Protein AF-A0A180FPN7-F1 (afdb_monomer_lite)

Foldseek 3Di:
DDAKAWDWDDPDPDDIDIDTDDDVNDHDDDLVRVCVVVVHDSVVSVVVVVVCVVVVVD

Secondary structure (DSSP, 8-state):
----EEEEE-TTTS--EEEEE-BTTB-B--HHHHHHHHT--HHHHHHHHHHHHHTT--

Sequence (58 aa):
MEKGYIRINGIEGKSPSVEAQLVNNTVWLTKNEIARLFNVFVQTVGNNLRSIFKNKLL

Radius of gyration: 13.77 Å; chains: 1; bounding box: 24×30×32 Å

pLDDT: mean 89.99, std 8.82, range [63.94, 98.31]

Structure (mmCIF, N/CA/C/O backbone):
data_AF-A0A180FPN7-F1
#
_entry.id   AF-A0A180FPN7-F1
#
loop_
_atom_site.group_PDB
_atom_site.id
_atom_site.type_symbol
_atom_site.label_atom_id
_atom_site.label_alt_id
_atom_site.label_comp_id
_atom_site.label_asym_id
_atom_site.label_entity_id
_atom_site.label_seq_id
_atom_site.pdbx_PDB_ins_code
_atom_site.Cartn_x
_atom_site.Cartn_y
_atom_site.Cartn_z
_atom_site.occupancy
_atom_site.B_iso_or_equiv
_atom_site.auth_seq_id
_atom_site.auth_comp_id
_atom_site.auth_asym_id
_atom_site.auth_atom_id
_atom_site.pdbx_PDB_model_num
ATOM 1 N N . MET A 1 1 ? -2.104 -10.956 15.926 1.00 75.75 1 MET A N 1
ATOM 2 C CA . MET A 1 1 ? -3.127 -10.609 14.920 1.00 75.75 1 MET A CA 1
ATOM 3 C C . MET A 1 1 ? -2.763 -11.296 13.630 1.00 75.75 1 MET A C 1
ATOM 5 O O . MET A 1 1 ? -1.623 -11.166 13.194 1.00 75.75 1 MET A O 1
ATOM 9 N N . GLU A 1 2 ? -3.707 -12.038 13.071 1.00 87.69 2 GLU A N 1
ATOM 10 C CA . GLU A 1 2 ? -3.617 -12.545 11.706 1.00 87.69 2 GLU A CA 1
ATOM 11 C C . GLU A 1 2 ? -3.588 -11.355 10.727 1.00 87.69 2 GLU A C 1
ATOM 13 O O . GLU A 1 2 ? -4.218 -10.327 10.989 1.00 87.69 2 GLU A O 1
ATOM 18 N N . LYS A 1 3 ? -2.791 -11.439 9.657 1.00 90.88 3 LYS A N 1
ATOM 19 C CA . LYS A 1 3 ? -2.562 -10.324 8.724 1.00 90.88 3 LYS A CA 1
ATOM 20 C C . LYS A 1 3 ? -2.753 -10.794 7.292 1.00 90.88 3 LYS A C 1
ATOM 22 O O . LYS A 1 3 ? -2.101 -11.745 6.871 1.00 90.88 3 LYS A O 1
ATOM 27 N N . GLY A 1 4 ? -3.598 -10.084 6.550 1.00 94.00 4 GLY A N 1
ATOM 28 C CA . GLY A 1 4 ? -3.671 -10.224 5.103 1.00 94.00 4 GLY A CA 1
ATOM 29 C C . GLY A 1 4 ? -2.409 -9.679 4.438 1.00 94.00 4 GLY A C 1
ATOM 30 O O . GLY A 1 4 ? -1.691 -8.872 5.032 1.00 94.00 4 GLY A O 1
ATOM 31 N N . TYR A 1 5 ? -2.142 -10.095 3.207 1.00 92.50 5 TYR A N 1
ATOM 32 C CA . TYR A 1 5 ? -0.956 -9.695 2.452 1.00 92.50 5 TYR A CA 1
ATOM 33 C C . TYR A 1 5 ? -1.259 -9.536 0.965 1.00 92.50 5 TYR A C 1
ATOM 35 O O . TYR A 1 5 ? -2.241 -10.074 0.455 1.00 92.50 5 TYR A O 1
ATOM 43 N N . ILE A 1 6 ? -0.362 -8.830 0.277 1.00 91.25 6 ILE A N 1
ATOM 44 C CA . ILE A 1 6 ? -0.252 -8.825 -1.182 1.00 91.25 6 ILE A CA 1
ATOM 45 C C . ILE A 1 6 ? 1.187 -9.210 -1.533 1.00 91.25 6 ILE A C 1
ATOM 47 O O . ILE A 1 6 ? 2.130 -8.627 -1.002 1.00 91.25 6 ILE A O 1
ATOM 51 N N . ARG A 1 7 ? 1.363 -10.182 -2.428 1.00 87.06 7 ARG A N 1
ATOM 52 C CA . ARG A 1 7 ? 2.657 -10.608 -2.969 1.00 87.06 7 ARG A CA 1
ATOM 53 C C . ARG A 1 7 ? 2.669 -10.415 -4.476 1.00 87.06 7 ARG A C 1
ATOM 55 O O . ARG A 1 7 ? 1.754 -10.841 -5.174 1.00 87.06 7 ARG A O 1
ATOM 62 N N . ILE A 1 8 ? 3.726 -9.780 -4.968 1.00 82.31 8 ILE A N 1
ATOM 63 C CA . ILE A 1 8 ? 3.981 -9.618 -6.399 1.00 82.31 8 ILE A CA 1
ATOM 64 C C . ILE A 1 8 ? 5.107 -10.581 -6.762 1.00 82.31 8 ILE A C 1
ATOM 66 O O . ILE A 1 8 ? 6.237 -10.426 -6.294 1.00 82.31 8 ILE A O 1
ATOM 70 N N . ASN A 1 9 ? 4.787 -11.575 -7.582 1.00 83.62 9 ASN A N 1
ATOM 71 C CA . ASN A 1 9 ? 5.708 -12.617 -8.024 1.00 83.62 9 ASN A CA 1
ATOM 72 C C . ASN A 1 9 ? 6.171 -12.345 -9.468 1.00 83.62 9 ASN A C 1
ATOM 74 O O . ASN A 1 9 ? 5.503 -11.637 -10.221 1.00 83.62 9 ASN A O 1
ATOM 78 N N . GLY A 1 10 ? 7.297 -12.946 -9.871 1.00 69.94 10 GLY A N 1
ATOM 79 C CA . GLY A 1 10 ? 7.710 -12.995 -11.283 1.00 69.94 10 GLY A CA 1
ATOM 80 C C . GLY A 1 10 ? 8.421 -11.750 -11.823 1.00 69.94 10 GLY A C 1
ATOM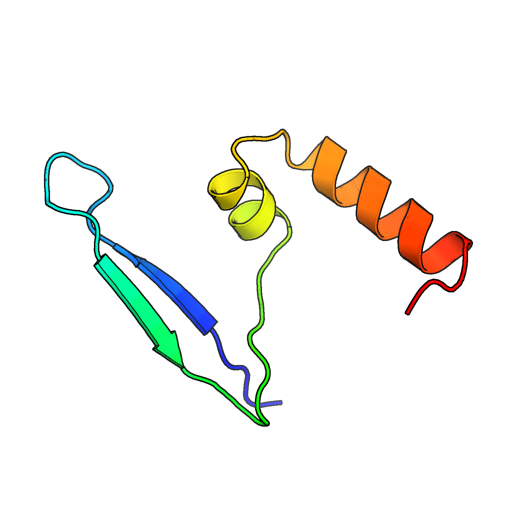 81 O O . GLY A 1 10 ? 8.313 -11.456 -13.003 1.00 69.94 10 GLY A O 1
ATOM 82 N N . ILE A 1 11 ? 9.166 -11.025 -10.988 1.00 67.12 11 ILE A N 1
ATOM 83 C CA . ILE A 1 11 ? 9.750 -9.713 -11.340 1.00 67.12 11 ILE A CA 1
ATOM 84 C C . ILE A 1 11 ? 11.025 -9.843 -12.214 1.00 67.12 11 ILE A C 1
ATOM 86 O O . ILE A 1 11 ? 11.509 -8.860 -12.766 1.00 67.12 11 ILE A O 1
ATOM 90 N N . GLU A 1 12 ? 11.523 -11.066 -12.426 1.00 63.97 12 GLU A N 1
ATOM 91 C CA . GLU A 1 12 ? 12.677 -11.383 -13.280 1.00 63.9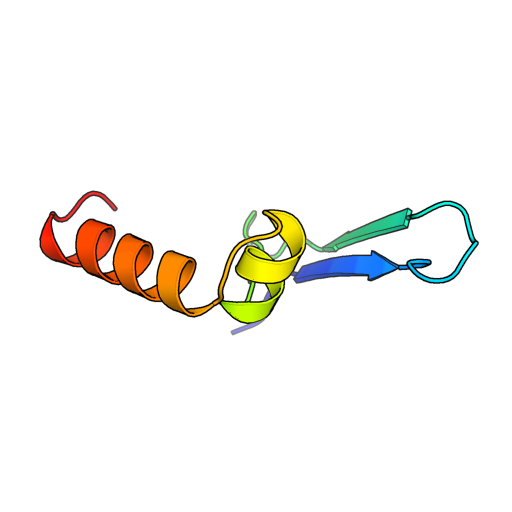7 12 GLU A CA 1
ATOM 92 C C . GLU A 1 12 ? 12.241 -12.13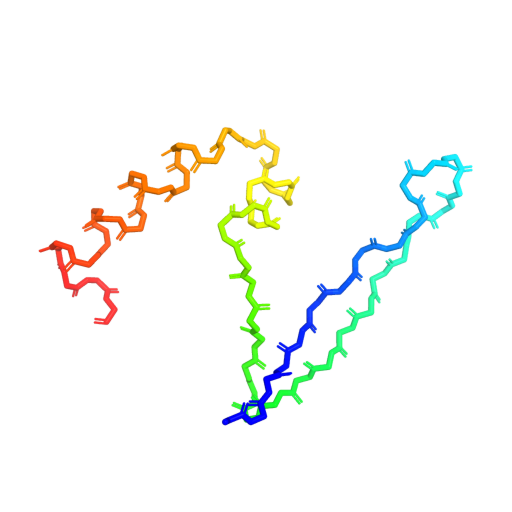4 -14.551 1.00 63.97 12 GLU A C 1
ATOM 94 O O . GLU A 1 12 ? 12.284 -13.361 -14.624 1.00 63.97 12 GLU A O 1
ATOM 99 N N . GLY A 1 13 ? 11.776 -11.393 -15.563 1.00 63.94 13 GLY A N 1
ATOM 100 C CA . GLY A 1 13 ? 11.583 -11.912 -16.928 1.00 63.94 13 GLY A CA 1
ATOM 101 C C . GLY A 1 13 ? 10.407 -12.877 -17.143 1.00 63.94 13 GLY A C 1
ATOM 102 O O . GLY A 1 13 ? 10.271 -13.424 -18.235 1.00 63.94 13 GLY A O 1
ATOM 103 N N . LYS A 1 14 ? 9.544 -13.082 -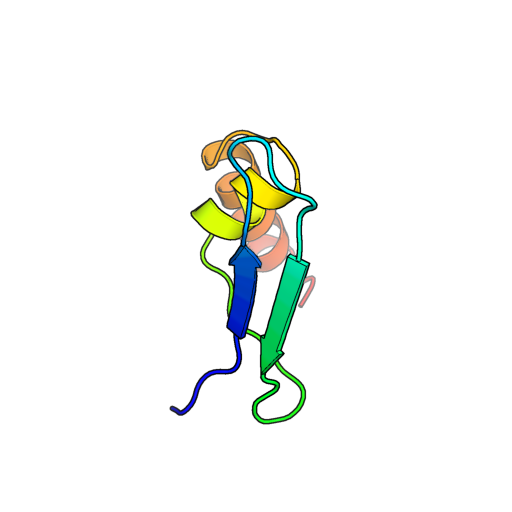16.142 1.00 68.19 14 LYS A N 1
ATOM 104 C CA . LYS A 1 14 ? 8.272 -13.811 -16.280 1.00 68.19 14 LYS A CA 1
ATOM 105 C C . LYS A 1 14 ? 7.099 -12.833 -16.259 1.00 68.19 14 LYS A C 1
ATOM 107 O O . LYS A 1 14 ? 7.235 -11.701 -15.804 1.00 68.19 14 LYS A O 1
ATOM 112 N N . SER A 1 15 ? 5.938 -13.265 -16.750 1.00 79.00 15 SER A N 1
ATOM 113 C CA . SER A 1 15 ? 4.702 -12.495 -16.596 1.00 79.00 15 SER A CA 1
ATOM 114 C C . SER A 1 15 ? 4.444 -12.258 -15.102 1.00 79.00 15 SER A C 1
ATOM 116 O O . SER A 1 15 ? 4.386 -13.234 -14.347 1.00 79.00 15 SER A O 1
ATOM 118 N N . PRO A 1 16 ? 4.325 -10.999 -14.651 1.00 80.75 16 PRO A N 1
ATOM 119 C CA . PRO A 1 16 ? 4.107 -10.714 -13.243 1.00 80.75 16 PRO A CA 1
ATOM 120 C C . PRO A 1 16 ? 2.751 -11.273 -12.801 1.00 80.75 16 PRO A C 1
ATOM 122 O O . PRO A 1 16 ? 1.765 -11.179 -13.533 1.00 80.75 16 PRO A O 1
ATOM 125 N N . SER A 1 17 ? 2.689 -11.833 -11.593 1.00 86.88 17 SER A N 1
ATOM 126 C CA . SER A 1 17 ? 1.434 -12.291 -10.984 1.00 86.88 17 SER A CA 1
ATOM 127 C C . SER A 1 17 ? 1.260 -11.691 -9.596 1.00 86.88 17 SER A C 1
ATOM 129 O O . SER A 1 17 ? 2.234 -11.538 -8.857 1.00 86.88 17 SER A O 1
ATOM 131 N N . VAL A 1 18 ? 0.015 -11.401 -9.221 1.00 86.69 18 VAL A N 1
ATOM 132 C CA . VAL A 1 18 ? -0.332 -10.852 -7.906 1.00 86.69 18 VAL A CA 1
ATOM 133 C C . VAL A 1 18 ? -1.133 -11.886 -7.123 1.00 86.69 18 VAL A C 1
ATOM 135 O O . VAL A 1 18 ? -2.144 -12.385 -7.606 1.00 86.69 18 VAL A O 1
ATOM 138 N N . GLU A 1 19 ? -0.680 -12.190 -5.913 1.00 91.19 19 GLU A N 1
ATOM 139 C CA . GLU A 1 19 ? -1.385 -13.011 -4.930 1.00 91.19 19 GLU A CA 1
ATOM 140 C C . GLU A 1 19 ? -1.830 -12.108 -3.777 1.00 91.19 19 GLU A C 1
ATOM 142 O O . GLU A 1 19 ? -1.032 -11.319 -3.269 1.00 91.19 19 GLU A O 1
ATOM 147 N N . ALA A 1 20 ? -3.090 -12.209 -3.355 1.00 91.69 20 ALA A N 1
ATOM 148 C CA . ALA A 1 20 ? -3.610 -11.440 -2.233 1.00 91.69 20 ALA A CA 1
ATOM 149 C C . ALA A 1 20 ? -4.463 -12.317 -1.317 1.00 91.69 20 ALA A C 1
ATOM 151 O O . ALA A 1 20 ? -5.363 -13.017 -1.777 1.00 91.69 20 ALA A O 1
ATOM 152 N N . GLN A 1 21 ? -4.210 -12.222 -0.014 1.00 94.81 21 GLN A N 1
ATOM 153 C CA . GLN A 1 21 ? -5.063 -12.791 1.022 1.00 94.81 21 GLN A CA 1
ATOM 154 C C . GLN A 1 21 ? -5.582 -11.652 1.889 1.00 94.81 21 GLN A C 1
ATOM 156 O O . GLN A 1 21 ? -4.801 -10.920 2.495 1.00 94.81 21 GLN A O 1
ATOM 161 N N . LEU A 1 22 ? -6.902 -11.514 1.965 1.00 94.69 22 LEU A N 1
ATOM 162 C CA . LEU A 1 22 ? -7.541 -10.560 2.863 1.00 94.69 22 LEU A CA 1
ATOM 163 C C . LEU A 1 22 ? -7.739 -11.205 4.232 1.00 94.69 22 LEU A C 1
ATOM 165 O O . LEU A 1 22 ? -8.183 -12.345 4.332 1.00 94.69 22 LEU A O 1
ATOM 169 N N . VAL A 1 23 ? -7.464 -10.447 5.289 1.00 95.94 23 VAL A N 1
ATOM 170 C CA . VAL A 1 23 ? -7.871 -10.791 6.656 1.00 95.94 23 VAL A CA 1
ATOM 171 C C . VAL A 1 23 ? -8.639 -9.596 7.192 1.00 95.94 23 VAL A C 1
ATOM 173 O O . VAL A 1 23 ? -8.130 -8.474 7.173 1.00 95.94 23 VAL A O 1
ATOM 176 N N . ASN A 1 24 ? -9.887 -9.812 7.613 1.00 93.88 24 ASN A N 1
ATOM 177 C CA . ASN A 1 24 ? -10.818 -8.746 8.007 1.00 93.88 24 ASN A CA 1
ATOM 178 C C . ASN A 1 24 ? -10.956 -7.640 6.944 1.00 93.88 24 ASN A C 1
ATOM 180 O O . ASN A 1 24 ? -10.965 -6.460 7.276 1.00 93.88 24 ASN A O 1
ATOM 184 N N . ASN A 1 25 ? -11.001 -8.013 5.660 1.00 91.81 25 ASN A N 1
ATOM 185 C CA . ASN A 1 25 ? -11.018 -7.083 4.521 1.00 91.81 25 ASN A CA 1
ATOM 186 C C . ASN A 1 25 ? -9.821 -6.109 4.476 1.00 91.81 25 ASN A C 1
ATOM 188 O O . ASN A 1 25 ? -9.882 -5.081 3.807 1.00 91.81 25 ASN A O 1
ATOM 192 N N . THR A 1 26 ? -8.719 -6.436 5.161 1.00 92.50 26 THR A N 1
ATOM 193 C CA . THR A 1 26 ? -7.482 -5.648 5.168 1.00 92.50 26 THR A CA 1
ATOM 194 C C . THR A 1 26 ? -6.293 -6.449 4.652 1.00 92.50 26 THR A C 1
ATOM 196 O O . THR A 1 26 ? -6.234 -7.677 4.771 1.00 92.50 26 THR A O 1
ATOM 199 N N . VAL A 1 27 ? -5.317 -5.724 4.110 1.00 93.38 27 VAL A N 1
ATOM 200 C CA . VAL A 1 27 ? -3.975 -6.223 3.797 1.00 93.38 27 VAL A CA 1
ATOM 201 C C . VAL A 1 27 ? -2.948 -5.384 4.532 1.00 93.38 27 VAL A C 1
ATOM 203 O O . VAL A 1 27 ? -3.156 -4.196 4.779 1.00 93.38 27 VAL A O 1
ATOM 206 N N . TRP A 1 28 ? -1.824 -6.002 4.861 1.00 92.75 28 TRP A N 1
ATOM 207 C CA . TRP A 1 28 ? -0.688 -5.323 5.456 1.00 92.75 28 TRP A CA 1
ATOM 208 C C . TRP A 1 28 ? 0.434 -5.217 4.434 1.00 92.75 28 TRP A C 1
ATOM 210 O O . TRP A 1 28 ? 0.787 -6.197 3.782 1.00 92.75 28 TRP A O 1
ATOM 220 N N . LEU A 1 29 ? 0.998 -4.018 4.324 1.00 91.75 29 LEU A N 1
ATOM 221 C CA . LEU A 1 29 ? 2.166 -3.726 3.506 1.00 91.75 29 LEU A CA 1
ATOM 222 C C . LEU A 1 29 ? 3.176 -2.953 4.348 1.00 91.75 29 LEU A C 1
ATOM 224 O O . LEU A 1 29 ? 2.836 -2.025 5.085 1.00 91.75 29 LEU A O 1
ATOM 228 N N . THR A 1 30 ? 4.440 -3.324 4.232 1.00 91.88 30 THR A N 1
ATOM 229 C CA . THR A 1 30 ? 5.558 -2.560 4.773 1.00 91.88 30 THR A CA 1
ATOM 230 C C . THR A 1 30 ? 5.793 -1.303 3.936 1.00 91.88 30 THR A C 1
ATOM 232 O O . THR A 1 30 ? 5.502 -1.255 2.740 1.00 91.88 30 THR A O 1
ATOM 235 N N . LYS A 1 31 ? 6.426 -0.283 4.529 1.00 94.06 31 LYS A N 1
ATOM 236 C CA . LYS A 1 31 ? 6.863 0.913 3.784 1.00 94.06 31 LYS A CA 1
ATOM 237 C C . LYS A 1 31 ? 7.754 0.576 2.575 1.00 94.06 31 LYS A C 1
ATOM 239 O O . LYS A 1 31 ? 7.754 1.323 1.603 1.00 94.06 31 LYS A O 1
ATOM 244 N N . ASN A 1 32 ? 8.492 -0.536 2.634 1.00 93.62 32 ASN A N 1
ATOM 245 C CA . ASN A 1 32 ? 9.359 -0.997 1.553 1.00 93.62 32 ASN A CA 1
ATOM 246 C C . ASN A 1 32 ? 8.541 -1.579 0.394 1.00 93.62 32 ASN A C 1
ATOM 248 O O . ASN A 1 32 ? 8.827 -1.280 -0.759 1.00 93.62 32 ASN A O 1
ATOM 252 N N . GLU A 1 33 ? 7.5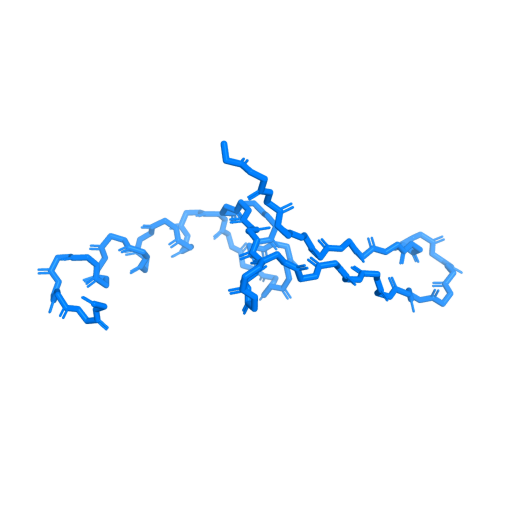10 -2.371 0.691 1.00 90.62 33 GLU A N 1
ATOM 253 C CA . GLU A 1 33 ? 6.603 -2.912 -0.328 1.00 90.62 33 GLU A CA 1
ATOM 254 C C . GLU A 1 33 ? 5.799 -1.800 -1.005 1.00 90.62 33 GLU A C 1
ATOM 256 O O . GLU A 1 33 ? 5.691 -1.788 -2.227 1.00 90.62 33 GLU A O 1
ATOM 261 N N . ILE A 1 34 ? 5.326 -0.813 -0.236 1.00 93.06 34 ILE A N 1
ATOM 262 C CA . ILE A 1 34 ? 4.670 0.390 -0.774 1.00 93.06 34 ILE A CA 1
ATOM 263 C C . ILE A 1 34 ? 5.628 1.149 -1.702 1.00 93.06 34 ILE A C 1
ATOM 265 O O . ILE A 1 34 ? 5.269 1.486 -2.826 1.00 93.06 34 ILE A O 1
ATOM 269 N N . ALA A 1 35 ? 6.865 1.388 -1.259 1.00 95.31 35 ALA A N 1
ATOM 270 C CA . ALA A 1 35 ? 7.876 2.080 -2.055 1.00 95.31 35 ALA A CA 1
ATOM 271 C C . ALA A 1 35 ? 8.183 1.348 -3.370 1.00 95.31 35 ALA A C 1
ATOM 273 O O . ALA A 1 35 ? 8.254 1.980 -4.422 1.00 95.31 35 ALA A O 1
ATOM 274 N N . ARG A 1 36 ? 8.296 0.014 -3.318 1.00 89.44 36 ARG A N 1
ATOM 275 C CA . ARG A 1 36 ? 8.481 -0.837 -4.497 1.00 89.44 36 ARG A CA 1
ATOM 276 C C . ARG A 1 36 ? 7.290 -0.751 -5.454 1.00 89.44 36 ARG A C 1
ATOM 278 O O . ARG A 1 36 ? 7.504 -0.632 -6.653 1.00 89.44 36 ARG A O 1
ATOM 285 N N . LEU A 1 37 ? 6.062 -0.798 -4.937 1.00 87.44 37 LEU A N 1
ATOM 286 C CA . LEU A 1 37 ? 4.834 -0.760 -5.738 1.00 87.44 37 LEU A CA 1
ATOM 287 C C . LEU A 1 37 ? 4.648 0.583 -6.455 1.00 87.44 37 LEU A C 1
ATOM 289 O O . LEU A 1 37 ? 4.296 0.606 -7.629 1.00 87.44 37 LEU A O 1
ATOM 293 N N . PHE A 1 38 ? 4.923 1.694 -5.770 1.00 90.12 38 PHE A N 1
ATOM 294 C CA . PHE A 1 38 ? 4.806 3.039 -6.343 1.00 90.12 38 PHE A CA 1
ATOM 295 C C . PHE A 1 38 ? 6.078 3.526 -7.051 1.00 90.12 38 PHE A C 1
ATOM 297 O O . PHE A 1 38 ? 6.089 4.643 -7.561 1.00 90.12 38 PHE A O 1
ATOM 304 N N . ASN A 1 39 ? 7.141 2.716 -7.082 1.00 92.62 39 ASN A N 1
ATOM 305 C CA . ASN A 1 39 ? 8.451 3.074 -7.631 1.00 92.62 39 ASN A CA 1
ATOM 306 C C . ASN A 1 39 ? 8.995 4.414 -7.085 1.00 92.62 39 ASN A C 1
ATOM 308 O O . ASN A 1 39 ? 9.414 5.299 -7.830 1.00 92.62 39 ASN A O 1
ATOM 312 N N . VAL A 1 40 ? 8.966 4.576 -5.759 1.00 96.69 40 VAL A N 1
ATOM 313 C CA . VAL A 1 40 ? 9.473 5.764 -5.049 1.00 96.69 40 VAL A CA 1
ATOM 314 C C . VAL A 1 40 ? 10.472 5.375 -3.965 1.00 96.69 40 VAL A C 1
ATOM 316 O O . VAL A 1 40 ? 10.549 4.224 -3.543 1.00 96.69 40 VAL A O 1
ATOM 319 N N . PHE A 1 41 ? 11.219 6.348 -3.442 1.00 97.75 41 PHE A N 1
ATOM 320 C CA . PHE A 1 41 ? 12.083 6.113 -2.289 1.00 97.75 41 PHE A CA 1
ATOM 321 C C . PHE A 1 41 ? 11.269 5.755 -1.037 1.00 97.75 41 PHE A C 1
ATOM 323 O O . PHE A 1 41 ? 10.253 6.382 -0.727 1.00 97.75 41 PHE A O 1
ATOM 330 N N . VAL A 1 42 ? 11.778 4.816 -0.233 1.00 98.00 42 VAL A N 1
ATOM 331 C CA . VAL A 1 42 ? 11.195 4.450 1.075 1.00 98.00 42 VAL A CA 1
ATOM 332 C C . VAL A 1 42 ? 11.031 5.675 1.985 1.00 98.00 42 VAL A C 1
ATOM 334 O O . VAL A 1 42 ? 10.073 5.763 2.755 1.00 98.00 42 VAL A O 1
ATOM 337 N N . GLN A 1 43 ? 11.938 6.652 1.878 1.00 98.31 43 GLN A N 1
ATOM 338 C CA . GLN A 1 43 ? 11.857 7.903 2.630 1.00 98.31 43 GLN A CA 1
ATOM 339 C C . GLN A 1 43 ? 10.649 8.757 2.220 1.00 98.31 43 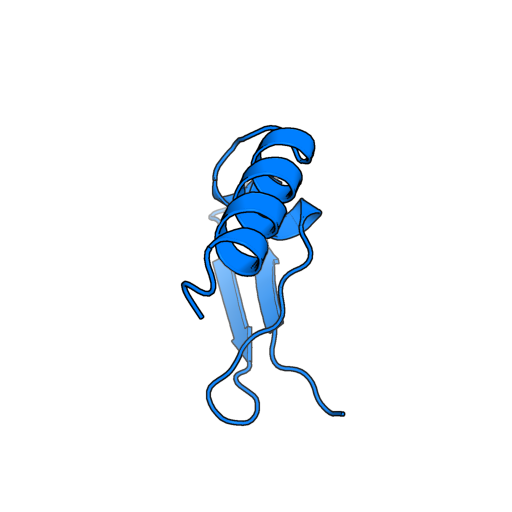GLN A C 1
ATOM 341 O O . GLN A 1 43 ? 9.995 9.328 3.091 1.00 98.31 43 GLN A O 1
ATOM 346 N N . THR A 1 44 ? 10.290 8.776 0.932 1.00 98.31 44 THR A N 1
ATOM 347 C CA . THR A 1 44 ? 9.079 9.445 0.433 1.00 98.31 44 THR A CA 1
ATOM 348 C C . THR A 1 44 ? 7.829 8.852 1.076 1.00 98.31 44 THR A C 1
ATOM 350 O O . THR A 1 44 ? 6.979 9.596 1.565 1.00 98.31 44 THR A O 1
ATOM 353 N N . VAL A 1 45 ? 7.737 7.521 1.163 1.00 98.12 45 VAL A N 1
ATOM 354 C CA . VAL A 1 45 ? 6.625 6.837 1.846 1.00 98.12 45 VAL A CA 1
ATOM 355 C C . VAL A 1 45 ? 6.581 7.217 3.328 1.00 98.12 45 VAL A C 1
ATOM 357 O O . VAL A 1 45 ? 5.532 7.606 3.837 1.00 98.12 45 VAL A O 1
ATOM 360 N N . GLY A 1 46 ? 7.724 7.178 4.020 1.00 97.81 46 GLY A N 1
ATOM 361 C CA . GLY A 1 46 ? 7.810 7.547 5.437 1.00 97.81 46 GLY A CA 1
ATOM 362 C C . GLY A 1 46 ? 7.384 8.992 5.726 1.00 97.81 46 GLY A C 1
ATOM 363 O O . GLY A 1 46 ? 6.672 9.238 6.700 1.00 97.81 46 GLY A O 1
ATOM 364 N N . ASN A 1 47 ? 7.774 9.939 4.869 1.00 97.94 47 ASN A N 1
ATOM 365 C CA . ASN A 1 47 ? 7.392 11.347 4.995 1.00 97.94 47 ASN A CA 1
ATOM 366 C C . ASN A 1 47 ? 5.879 11.544 4.810 1.00 97.94 47 ASN A C 1
ATOM 368 O O . ASN A 1 47 ? 5.258 12.265 5.592 1.00 97.94 47 ASN A O 1
ATOM 372 N N . ASN A 1 48 ? 5.277 10.866 3.827 1.00 96.81 48 ASN A N 1
ATOM 373 C CA . ASN A 1 48 ? 3.835 10.932 3.586 1.00 96.81 48 ASN A CA 1
ATOM 374 C C . ASN A 1 48 ? 3.032 10.305 4.732 1.00 96.81 48 ASN A C 1
ATOM 376 O O . ASN A 1 48 ? 2.118 10.946 5.242 1.00 96.81 48 ASN A O 1
ATOM 380 N N . LEU A 1 49 ? 3.420 9.116 5.212 1.00 96.12 49 LEU A N 1
ATOM 381 C CA . LEU A 1 49 ? 2.777 8.487 6.374 1.00 96.12 49 LEU A CA 1
ATOM 382 C C . LEU A 1 49 ? 2.821 9.407 7.600 1.00 96.12 49 LEU A C 1
ATOM 384 O O . LEU A 1 49 ? 1.805 9.612 8.260 1.00 96.12 49 LEU A O 1
ATOM 388 N N . ARG A 1 50 ? 3.973 10.032 7.876 1.00 96.81 50 ARG A N 1
ATOM 389 C CA . ARG A 1 50 ? 4.105 10.995 8.979 1.00 96.81 50 ARG A CA 1
ATOM 390 C C . ARG A 1 50 ? 3.159 12.188 8.819 1.00 96.81 50 ARG A C 1
ATOM 392 O O . ARG A 1 50 ? 2.557 12.607 9.803 1.00 96.81 50 ARG A O 1
ATOM 399 N N . SER A 1 51 ? 3.029 12.726 7.606 1.00 97.50 51 SER A N 1
ATOM 400 C CA . SER A 1 51 ? 2.109 13.829 7.306 1.00 97.50 51 SER A CA 1
ATOM 401 C C . SER A 1 51 ? 0.647 13.430 7.530 1.00 97.50 51 SER A C 1
ATOM 403 O O . SER A 1 51 ? -0.087 14.161 8.190 1.00 97.50 51 SER A O 1
ATOM 405 N N . ILE A 1 52 ? 0.238 12.248 7.059 1.00 96.81 52 ILE A N 1
ATOM 406 C CA . ILE A 1 52 ? -1.119 11.707 7.232 1.00 96.81 52 ILE A CA 1
ATOM 407 C C . ILE A 1 52 ? -1.486 11.615 8.718 1.00 96.81 52 ILE A C 1
ATOM 409 O O . ILE A 1 52 ? -2.518 12.144 9.130 1.00 96.81 52 ILE A O 1
ATOM 413 N N . PHE A 1 53 ? -0.611 11.021 9.539 1.00 95.56 53 PHE A N 1
ATOM 414 C CA . PHE A 1 53 ? -0.848 10.911 10.981 1.00 95.56 53 PHE A CA 1
ATOM 415 C C . PHE A 1 53 ? -0.831 12.272 11.684 1.00 95.56 53 PHE A C 1
ATOM 417 O O . PHE A 1 53 ? -1.683 12.531 12.531 1.00 95.56 53 PHE A O 1
ATOM 424 N N . LYS A 1 54 ? 0.097 13.170 11.320 1.00 97.25 54 LYS A N 1
ATOM 425 C CA . LYS A 1 54 ? 0.166 14.526 11.892 1.00 97.25 54 LYS A CA 1
ATOM 426 C C . LYS A 1 54 ? -1.119 15.314 11.630 1.00 97.25 54 LYS A C 1
ATOM 428 O O . LYS A 1 54 ? -1.581 16.033 12.511 1.00 97.25 54 LYS A O 1
ATOM 433 N N . ASN A 1 55 ? -1.681 15.171 10.435 1.00 97.81 55 ASN A N 1
ATOM 434 C CA . ASN A 1 55 ? -2.883 15.881 10.010 1.00 97.81 55 ASN A CA 1
ATOM 435 C C . ASN A 1 55 ? -4.187 15.137 10.350 1.00 97.81 55 ASN A C 1
ATOM 437 O O . ASN A 1 55 ? -5.251 15.633 9.997 1.00 97.81 55 ASN A O 1
ATOM 441 N N . LYS A 1 56 ? -4.124 13.981 11.035 1.00 94.25 56 LYS A N 1
ATOM 442 C CA . LYS A 1 56 ? -5.291 13.155 11.409 1.00 94.25 56 LYS A CA 1
ATOM 443 C C . LYS A 1 56 ? -6.211 12.845 10.216 1.00 94.25 56 LYS A C 1
ATOM 445 O O . LYS A 1 56 ? -7.426 12.967 10.309 1.00 94.25 56 LYS A O 1
ATOM 450 N N . LEU A 1 57 ? -5.610 12.483 9.082 1.00 92.00 57 LEU A N 1
ATOM 451 C CA . LEU A 1 57 ? -6.333 12.166 7.840 1.00 92.00 57 LEU A CA 1
ATOM 452 C C . LEU A 1 57 ? -6.816 10.703 7.768 1.00 92.00 57 LEU A C 1
ATOM 454 O O . LEU A 1 57 ? -7.279 10.269 6.716 1.00 92.00 57 LEU A O 1
ATOM 458 N N . LEU A 1 58 ? -6.666 9.951 8.861 1.00 81.44 58 LEU A N 1
ATOM 459 C CA . LEU A 1 58 ? -7.098 8.564 9.042 1.00 81.44 58 LEU A CA 1
ATOM 460 C C . LEU A 1 58 ? -7.899 8.446 10.335 1.00 81.44 58 LEU A C 1
ATOM 462 O O . LEU A 1 58 ? -7.514 9.142 11.307 1.00 81.44 58 LEU A O 1
#